Protein AF-A0A7V9JUV0-F1 (afdb_monomer)

Solvent-accessible surface area (backbone atoms only — not comparable to full-atom values): 9641 Å² total; per-residue (Å²): 136,83,80,82,82,79,82,86,94,64,66,55,55,77,44,103,84,70,64,65,51,45,55,66,61,56,43,69,71,56,89,54,58,61,54,51,38,47,20,20,37,38,3,15,20,49,44,41,63,24,58,69,62,27,51,51,46,51,54,50,36,51,74,74,64,43,53,69,40,44,53,50,34,11,52,50,22,15,54,49,29,62,55,49,47,54,52,52,51,51,47,69,76,54,45,78,81,50,65,85,68,65,89,69,76,65,66,84,80,62,73,74,56,73,58,47,71,56,56,41,30,42,8,28,34,17,11,19,52,67,71,69,32,70,66,59,38,55,59,38,47,70,69,44,68,83,72,26,68,59,52,49,54,47,36,47,51,44,18,52,54,41,39,53,52,38,43,65,71,70,36,71,78,121

Radius of gyration: 16.7 Å; Cα contacts (8 Å, |Δi|>4): 218; chains: 1; bounding box: 48×41×40 Å

Mean predicted aligned error: 10.0 Å

Sequence (174 aa):
MLSIGSVIPHISLVHDHGIRVDVRALLASGTLPIDVAWGVALSAALAARAWDFAGELLASARVEGVSDAILSDAQVAATLMAMDVMHCRIRHQSGSAMDRRSRGQRLSSLSRPASDARAFALFALAAGVMNGCVICGDADRNELHGDGHIHEREALRIATVVAEAASAAGFPDP

Foldseek 3Di:
DDPPDDDDDFCFLDFPVGDTDGLQCLLVVAPDDSLLLLLLLLLLCVLQVLVVLSVVSVVVSVVVPRDPLSNVLLNVLLVVLVVVLVVVVCPVVVDPPCVVPPPPPCVVVPDPRSDDLLSSLLSNLLSNVLSPDPVSNVVSCVVQPDCSVRSNVSSNVSSVVSSVSSVSSVNDGD

Secondary structure (DSSP, 8-state):
--------S--EEE-TTS-EEEHHHHHHTSSS-HHHHHHHHHHHHHHTT-HHHHHHHHHHHHHTT--HHHHHHHHHHHHHHHHHHHHHHHHHHHTHHHHTT-TT-TTTT----SS-HHHHHHHHHHHHHHTT-HHHHHHHHTT--STHHHHHHHHHHHHHHHHHHHHHTTPPP-

Structure (mmCIF, N/CA/C/O backbone):
data_AF-A0A7V9JUV0-F1
#
_entry.id   AF-A0A7V9JUV0-F1
#
loop_
_atom_site.group_PDB
_atom_site.id
_atom_site.type_symbol
_atom_site.label_atom_id
_atom_site.label_alt_id
_atom_site.label_comp_id
_atom_site.label_asym_id
_atom_site.label_entity_id
_atom_site.label_seq_id
_atom_site.pdbx_PDB_ins_code
_atom_site.Cartn_x
_atom_site.Cartn_y
_atom_site.Cartn_z
_atom_site.occupancy
_atom_site.B_iso_or_equiv
_atom_site.auth_seq_id
_atom_site.auth_comp_id
_atom_site.auth_asym_id
_atom_site.auth_atom_id
_atom_site.pdbx_PDB_model_num
ATOM 1 N N . MET A 1 1 ? -22.923 -19.979 -12.900 1.00 32.78 1 MET A N 1
ATOM 2 C CA . MET A 1 1 ? -23.667 -19.139 -11.937 1.00 32.78 1 MET A CA 1
ATOM 3 C C . MET A 1 1 ? -22.694 -18.790 -10.824 1.00 32.78 1 MET A C 1
ATOM 5 O O . MET A 1 1 ? -22.506 -19.585 -9.917 1.00 32.78 1 MET A O 1
ATOM 9 N N . LEU A 1 2 ? -21.970 -17.682 -10.998 1.00 28.81 2 LEU A N 1
ATOM 10 C CA . LEU A 1 2 ? -20.999 -17.158 -10.036 1.00 28.81 2 LEU A CA 1
ATOM 11 C C . LEU A 1 2 ? -21.788 -16.526 -8.889 1.00 28.81 2 LEU A C 1
ATOM 13 O O . LEU A 1 2 ? -22.488 -15.536 -9.095 1.00 28.81 2 LEU A O 1
ATOM 17 N N . SER A 1 3 ? -21.742 -17.149 -7.713 1.00 28.67 3 SER A N 1
ATOM 18 C CA . SER A 1 3 ? -22.350 -16.589 -6.511 1.00 28.67 3 SER A CA 1
ATOM 19 C C . SER A 1 3 ? -21.453 -15.465 -6.006 1.00 28.67 3 SER A C 1
ATOM 21 O O . SER A 1 3 ? -20.474 -15.704 -5.307 1.00 28.67 3 SER A O 1
ATOM 23 N N . ILE A 1 4 ? -21.794 -14.241 -6.403 1.00 39.62 4 ILE A N 1
ATOM 24 C CA . ILE A 1 4 ? -21.288 -12.993 -5.835 1.00 39.62 4 ILE A CA 1
ATOM 25 C C . ILE A 1 4 ? -21.833 -12.923 -4.402 1.00 39.62 4 ILE A C 1
ATOM 27 O O . ILE A 1 4 ? -22.973 -12.522 -4.167 1.00 39.62 4 ILE A O 1
ATOM 31 N N . GLY A 1 5 ? -21.047 -13.425 -3.452 1.00 34.03 5 GLY A N 1
ATOM 32 C CA . GLY A 1 5 ? -21.302 -13.303 -2.021 1.00 34.03 5 GLY A CA 1
ATOM 33 C C . GLY A 1 5 ? -20.852 -11.931 -1.544 1.00 34.03 5 GLY A C 1
ATOM 34 O O . GLY A 1 5 ? -19.675 -11.709 -1.304 1.00 34.03 5 GLY A O 1
ATOM 35 N N . SER A 1 6 ? -21.812 -11.022 -1.456 1.00 37.22 6 SER A N 1
ATOM 36 C CA . SER A 1 6 ? -21.669 -9.659 -0.960 1.00 37.22 6 SER A CA 1
ATOM 37 C C . SER A 1 6 ? -21.610 -9.599 0.580 1.00 37.22 6 SER A C 1
ATOM 39 O O . SER A 1 6 ? -22.250 -10.404 1.255 1.00 37.22 6 SER A O 1
ATOM 41 N N . VAL A 1 7 ? -20.962 -8.541 1.086 1.00 33.25 7 VAL A N 1
ATOM 42 C CA . VAL A 1 7 ? -21.105 -7.887 2.410 1.00 33.25 7 VAL A CA 1
ATOM 43 C C . VAL A 1 7 ? -20.253 -8.401 3.599 1.00 33.25 7 VAL A C 1
ATOM 45 O O . VAL A 1 7 ? -20.560 -9.380 4.269 1.00 33.25 7 VAL A O 1
ATOM 48 N N . ILE A 1 8 ? -19.222 -7.598 3.894 1.00 40.16 8 ILE A N 1
ATOM 49 C CA . ILE A 1 8 ? -18.381 -7.408 5.104 1.00 40.16 8 ILE A CA 1
ATOM 50 C C . ILE A 1 8 ? -19.108 -7.705 6.450 1.00 40.16 8 ILE A C 1
ATOM 52 O O . ILE A 1 8 ? -20.228 -7.228 6.642 1.00 40.16 8 ILE A O 1
ATOM 56 N N . PRO A 1 9 ? -18.490 -8.452 7.407 1.00 39.91 9 PRO A N 1
ATOM 57 C CA . PRO A 1 9 ? -17.714 -7.835 8.505 1.00 39.91 9 PRO A CA 1
ATOM 58 C C . PRO A 1 9 ? -16.365 -8.494 8.845 1.00 39.91 9 PRO A C 1
ATOM 60 O O . PRO A 1 9 ? -15.715 -8.097 9.809 1.00 39.91 9 PRO A O 1
ATOM 63 N N . HIS A 1 10 ? -15.887 -9.448 8.050 1.00 44.44 10 HIS A N 1
ATOM 64 C CA . HIS A 1 10 ? -14.553 -10.027 8.212 1.00 44.44 10 HIS A CA 1
ATOM 65 C C . HIS A 1 10 ? -13.987 -10.277 6.818 1.00 44.44 10 HIS A C 1
ATOM 67 O O . HIS A 1 10 ? -14.521 -11.133 6.117 1.00 44.44 10 HIS A O 1
ATOM 73 N N . ILE A 1 11 ? -12.951 -9.538 6.393 1.00 52.16 11 ILE A N 1
ATOM 74 C CA . ILE A 1 11 ? -12.200 -9.851 5.164 1.00 52.16 11 ILE A CA 1
ATOM 75 C C . ILE A 1 11 ? -11.505 -11.192 5.412 1.00 52.16 11 ILE A C 1
ATOM 77 O O . ILE A 1 11 ? -10.378 -11.260 5.887 1.00 52.16 11 ILE A O 1
ATOM 81 N N . SER A 1 12 ? -12.254 -12.264 5.205 1.00 49.69 12 SER A N 1
ATOM 82 C CA . SER A 1 12 ? -11.820 -13.646 5.186 1.00 49.69 12 SER A CA 1
ATOM 83 C C . SER A 1 12 ? -12.020 -14.093 3.753 1.00 49.69 12 SER A C 1
ATOM 85 O O . SER A 1 12 ? -13.109 -14.529 3.385 1.00 49.69 12 SER A O 1
ATOM 87 N N . LEU A 1 13 ? -10.988 -13.938 2.932 1.00 51.47 13 LEU A N 1
ATOM 88 C CA . LEU A 1 13 ? -10.999 -14.503 1.589 1.00 51.47 13 LEU A CA 1
ATOM 89 C C . LEU A 1 13 ? -10.869 -16.020 1.743 1.00 51.47 13 LEU A C 1
ATOM 91 O O . LEU A 1 13 ? -9.873 -16.512 2.274 1.00 51.47 13 LEU A O 1
ATOM 95 N N . VAL A 1 14 ? -11.928 -16.749 1.389 1.00 44.47 14 VAL A N 1
ATOM 96 C CA . VAL A 1 14 ? -11.997 -18.213 1.463 1.00 44.47 14 VAL A CA 1
ATOM 97 C C . VAL A 1 14 ? -11.893 -18.758 0.044 1.00 44.47 14 VAL A C 1
ATOM 99 O O . VAL A 1 14 ? -12.783 -18.514 -0.767 1.00 44.47 14 VAL A O 1
ATOM 102 N N . HIS A 1 15 ? -10.826 -19.510 -0.239 1.00 48.62 15 HIS A N 1
ATOM 103 C CA . HIS A 1 15 ? -10.701 -20.306 -1.462 1.00 48.62 15 HIS A CA 1
ATOM 104 C C . HIS A 1 15 ? -10.949 -21.799 -1.195 1.00 48.62 15 HIS A C 1
ATOM 106 O O . HIS A 1 15 ? -10.732 -22.289 -0.083 1.00 48.62 15 HIS A O 1
ATOM 112 N N . ASP A 1 16 ? -11.321 -22.528 -2.250 1.00 40.53 16 ASP A N 1
ATOM 113 C CA . ASP A 1 16 ? -11.700 -23.958 -2.279 1.00 40.53 16 ASP A CA 1
ATOM 114 C C . ASP A 1 16 ? -10.562 -24.930 -1.864 1.00 40.53 16 ASP A C 1
ATOM 116 O O . ASP A 1 16 ? -10.767 -26.126 -1.670 1.00 40.53 16 ASP A O 1
ATOM 120 N N . HIS A 1 17 ? -9.339 -24.414 -1.672 1.00 46.22 17 HIS A N 1
ATOM 121 C CA . HIS A 1 17 ? -8.157 -25.163 -1.216 1.00 46.22 17 HIS A CA 1
ATOM 122 C C . HIS A 1 17 ? -7.703 -24.826 0.221 1.00 46.22 17 HIS A C 1
ATOM 124 O O . HIS A 1 17 ? -6.658 -25.297 0.665 1.00 46.22 17 HIS A O 1
ATOM 130 N N . GLY A 1 18 ? -8.493 -24.056 0.981 1.00 48.62 18 GLY A N 1
ATOM 131 C CA . GLY A 1 18 ? -8.351 -23.951 2.441 1.00 48.62 18 GLY A CA 1
ATOM 132 C C . GLY A 1 18 ? -7.401 -22.875 2.981 1.00 48.62 18 GLY A C 1
ATOM 133 O O . GLY A 1 18 ? -7.206 -22.812 4.195 1.00 48.62 18 GLY A O 1
ATOM 134 N N . ILE A 1 19 ? -6.840 -21.994 2.145 1.00 53.25 19 ILE A N 1
ATOM 135 C CA . ILE A 1 19 ? -6.089 -20.827 2.637 1.00 53.25 19 ILE A CA 1
ATOM 136 C C . ILE A 1 19 ? -7.087 -19.699 2.915 1.00 53.25 19 ILE A C 1
ATOM 138 O O . ILE A 1 19 ? -7.653 -19.120 1.991 1.00 53.25 19 ILE A O 1
ATOM 142 N N . ARG A 1 20 ? -7.323 -19.417 4.202 1.00 60.81 20 ARG A N 1
ATOM 143 C CA . ARG A 1 20 ? -8.155 -18.299 4.664 1.00 60.81 20 ARG A CA 1
ATOM 144 C C . ARG A 1 20 ? -7.263 -17.215 5.250 1.00 60.81 20 ARG A C 1
ATOM 146 O O . ARG A 1 20 ? -6.675 -17.422 6.312 1.00 60.81 20 ARG A O 1
ATOM 153 N N . VAL A 1 21 ? -7.185 -16.067 4.583 1.00 69.19 21 VAL A N 1
ATOM 154 C CA . VAL A 1 21 ? -6.454 -14.898 5.093 1.00 69.19 21 VAL A CA 1
ATOM 155 C C . VAL A 1 21 ? -7.446 -13.957 5.760 1.00 69.19 21 VAL A C 1
ATOM 157 O O . VAL A 1 21 ? -8.333 -13.424 5.098 1.00 69.19 21 VAL A O 1
ATOM 160 N N . ASP A 1 22 ? -7.291 -13.765 7.070 1.00 81.81 22 ASP A N 1
ATOM 161 C CA . ASP A 1 22 ? -7.935 -12.672 7.798 1.00 81.81 22 ASP A CA 1
ATOM 162 C C . ASP A 1 22 ? -7.000 -11.461 7.756 1.00 81.81 22 ASP A C 1
ATOM 164 O O . ASP A 1 22 ? -5.985 -11.418 8.460 1.00 81.81 22 ASP A O 1
ATOM 168 N N . VAL A 1 23 ? -7.322 -10.493 6.895 1.00 79.81 23 VAL A N 1
ATOM 169 C CA . VAL A 1 23 ? -6.490 -9.296 6.710 1.00 79.81 23 VAL A CA 1
ATOM 170 C C . VAL A 1 23 ? -6.395 -8.503 8.007 1.00 79.81 23 VAL A C 1
ATOM 172 O O . VAL A 1 23 ? -5.323 -8.037 8.366 1.00 79.81 23 VAL A O 1
ATOM 175 N N . ARG A 1 24 ? -7.472 -8.395 8.781 1.00 82.31 24 ARG A N 1
ATOM 176 C CA . ARG A 1 24 ? -7.437 -7.613 10.018 1.00 82.31 24 ARG A CA 1
ATOM 177 C C . ARG A 1 24 ? -6.531 -8.269 11.057 1.00 82.31 24 ARG A C 1
ATOM 179 O O . ARG A 1 24 ? -5.737 -7.585 11.698 1.00 82.31 24 ARG A O 1
ATOM 186 N N . ALA A 1 25 ? -6.604 -9.593 11.188 1.00 86.06 25 ALA A N 1
ATOM 187 C CA . ALA A 1 25 ? -5.702 -10.346 12.057 1.00 86.06 25 ALA A CA 1
ATOM 188 C C . ALA A 1 25 ? -4.240 -10.256 11.585 1.00 86.06 25 ALA A C 1
ATOM 190 O O . ALA A 1 25 ? -3.337 -10.123 12.411 1.00 86.06 25 ALA A O 1
ATOM 191 N N . LEU A 1 26 ? -4.003 -10.279 10.269 1.00 88.75 26 LEU A N 1
ATOM 192 C CA . LEU A 1 26 ? -2.679 -10.071 9.682 1.00 88.75 26 LEU A CA 1
ATOM 193 C C . LEU A 1 26 ? 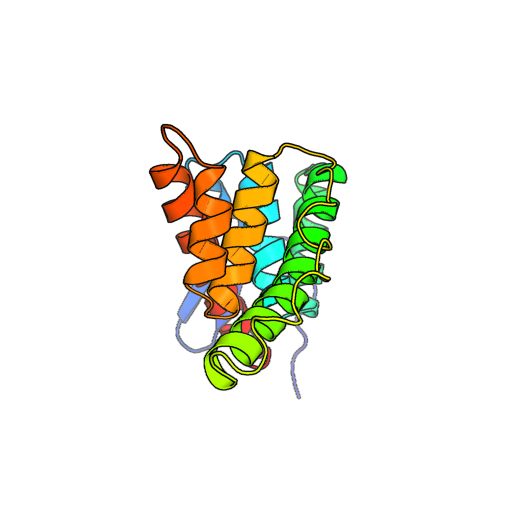-2.102 -8.716 10.105 1.00 88.75 26 LEU A C 1
ATOM 195 O O . LEU A 1 26 ? -0.987 -8.683 10.629 1.00 88.75 26 LEU A O 1
ATOM 199 N N . LEU A 1 27 ? -2.861 -7.634 9.917 1.00 90.06 27 LEU A N 1
ATOM 200 C CA . LEU A 1 27 ? -2.420 -6.269 10.217 1.00 90.06 27 LEU A CA 1
ATOM 201 C C . LEU A 1 27 ? -2.243 -6.033 11.724 1.00 90.06 27 LEU A C 1
ATOM 203 O O . LEU A 1 27 ? -1.303 -5.361 12.131 1.00 90.06 27 LEU A O 1
ATOM 207 N N . ALA A 1 28 ? -3.088 -6.635 12.564 1.00 87.19 28 ALA A N 1
ATOM 208 C CA . ALA A 1 28 ? -2.987 -6.520 14.021 1.00 87.19 28 ALA A CA 1
ATOM 209 C C . ALA A 1 28 ? -1.845 -7.354 14.638 1.00 87.19 28 ALA A C 1
ATOM 211 O O . ALA A 1 28 ? -1.423 -7.079 15.757 1.00 87.19 28 ALA A O 1
ATOM 212 N N . SER A 1 29 ? -1.344 -8.378 13.936 1.00 84.50 29 SER A N 1
ATOM 213 C CA . SER A 1 29 ? -0.265 -9.266 14.419 1.00 84.50 29 SER A CA 1
ATOM 214 C C . SER A 1 29 ? 1.148 -8.669 14.322 1.00 84.50 29 SER A C 1
ATOM 216 O O . SER A 1 29 ? 2.132 -9.350 14.614 1.00 84.50 29 SER A O 1
ATOM 218 N N . GLY A 1 30 ? 1.240 -7.435 13.839 1.00 85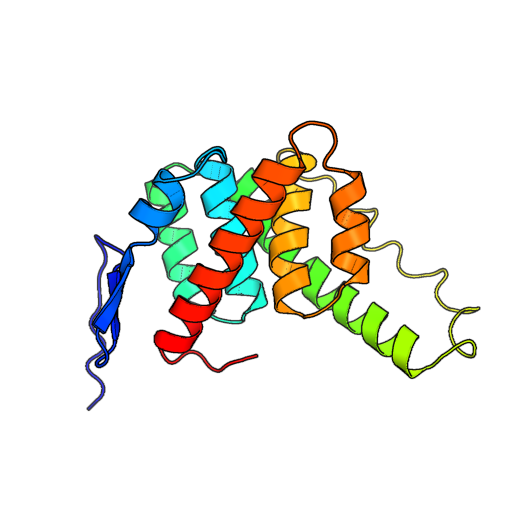.62 30 GLY A N 1
ATOM 219 C CA . GLY A 1 30 ? 2.462 -6.773 13.423 1.00 85.62 30 GLY A CA 1
ATOM 220 C C . GLY A 1 30 ? 3.145 -5.896 14.475 1.00 85.62 30 GLY A C 1
ATOM 221 O O . GLY A 1 30 ? 2.668 -5.732 15.595 1.00 85.62 30 GLY A O 1
ATOM 222 N N . THR A 1 31 ? 4.280 -5.318 14.088 1.00 87.50 31 THR A N 1
ATOM 223 C CA . THR A 1 31 ? 5.008 -4.258 14.805 1.00 87.50 31 THR A CA 1
ATOM 224 C C . THR A 1 31 ? 4.810 -2.880 14.167 1.00 87.50 31 THR A C 1
ATOM 226 O O . THR A 1 31 ? 5.174 -1.868 14.769 1.00 87.50 31 THR A O 1
ATOM 229 N N . LEU A 1 32 ? 4.229 -2.811 12.965 1.00 90.69 32 LEU A N 1
ATOM 230 C CA . LEU A 1 32 ? 3.840 -1.562 12.320 1.00 90.69 32 LEU A CA 1
ATOM 231 C C . LEU A 1 32 ? 2.657 -0.915 13.057 1.00 90.69 32 LEU A C 1
ATOM 233 O O . LEU A 1 32 ? 1.748 -1.616 13.508 1.00 90.69 32 LEU A O 1
ATOM 237 N N . PRO A 1 33 ? 2.607 0.428 13.128 1.00 92.31 33 PRO A N 1
ATOM 238 C CA . PRO A 1 33 ? 1.383 1.124 13.502 1.00 92.31 33 PRO A CA 1
ATOM 239 C C . PRO A 1 33 ? 0.232 0.684 12.594 1.00 92.31 33 PRO A C 1
ATOM 241 O O . PRO A 1 33 ? 0.412 0.580 11.378 1.00 92.31 33 PRO A O 1
ATOM 244 N N . ILE A 1 34 ? -0.949 0.454 13.172 1.00 93.31 34 ILE A N 1
ATOM 245 C CA . ILE A 1 34 ? -2.074 -0.157 12.451 1.00 93.31 34 ILE A CA 1
ATOM 246 C C . ILE A 1 34 ? -2.472 0.634 11.195 1.00 93.31 34 ILE A C 1
ATOM 248 O O . ILE A 1 34 ? -2.701 0.039 10.145 1.00 93.31 34 ILE A O 1
ATOM 252 N N . ASP A 1 35 ? -2.443 1.967 11.258 1.00 93.81 35 ASP A N 1
ATOM 253 C CA . ASP A 1 35 ? -2.722 2.845 10.116 1.00 93.81 35 ASP A CA 1
ATOM 254 C C . ASP A 1 35 ? -1.729 2.628 8.968 1.00 93.81 35 ASP A C 1
ATOM 256 O O . ASP A 1 35 ? -2.112 2.540 7.801 1.00 93.81 35 ASP A O 1
ATOM 260 N N . VAL A 1 36 ? -0.442 2.488 9.297 1.00 94.38 36 VAL A N 1
ATOM 261 C CA . VAL A 1 36 ? 0.621 2.238 8.316 1.00 94.38 36 VAL A CA 1
ATOM 262 C C . VAL A 1 36 ? 0.476 0.833 7.734 1.00 94.38 36 VAL A C 1
ATOM 264 O O . VAL A 1 36 ? 0.620 0.659 6.529 1.00 94.38 36 VAL A O 1
ATOM 267 N N . ALA A 1 37 ? 0.122 -0.165 8.545 1.00 95.19 37 ALA A N 1
ATOM 268 C CA . ALA A 1 37 ? -0.139 -1.519 8.061 1.00 95.19 37 ALA A CA 1
ATOM 269 C C . ALA A 1 37 ? -1.293 -1.539 7.033 1.00 95.19 37 ALA A C 1
ATOM 271 O O . ALA A 1 37 ? -1.165 -2.162 5.975 1.00 95.19 37 ALA A O 1
ATOM 272 N N . TRP A 1 38 ? -2.377 -0.794 7.285 1.00 95.94 38 TRP A N 1
ATOM 273 C CA . TRP A 1 38 ? -3.466 -0.596 6.319 1.00 95.94 38 TRP A CA 1
ATOM 274 C C . TRP A 1 38 ? -3.002 0.104 5.038 1.00 95.94 38 TRP A C 1
ATOM 276 O O . TRP A 1 38 ? -3.361 -0.331 3.943 1.00 95.94 38 TRP A O 1
ATOM 286 N N . GLY A 1 39 ? -2.182 1.151 5.154 1.00 95.44 39 GLY A N 1
ATOM 287 C CA . GLY A 1 39 ? -1.600 1.840 3.999 1.00 95.44 39 GLY A CA 1
ATOM 288 C C . GLY A 1 39 ? -0.720 0.922 3.142 1.00 95.44 39 GLY A C 1
ATOM 289 O O . GLY A 1 39 ? -0.847 0.914 1.918 1.00 95.44 39 GLY A O 1
ATOM 290 N N . VAL A 1 40 ? 0.106 0.080 3.772 1.00 95.44 40 VAL A N 1
ATOM 291 C CA . VAL A 1 40 ? 0.929 -0.932 3.087 1.00 95.44 40 VAL A CA 1
ATOM 292 C C . VAL A 1 40 ? 0.049 -1.929 2.335 1.00 95.44 40 VAL A C 1
ATOM 294 O O . VAL A 1 40 ? 0.288 -2.179 1.154 1.00 95.44 40 VAL A O 1
ATOM 297 N N . ALA A 1 41 ? -0.982 -2.470 2.988 1.00 94.81 41 ALA A N 1
ATOM 298 C CA . ALA A 1 41 ? -1.903 -3.417 2.364 1.00 94.81 41 ALA A CA 1
ATOM 299 C C . ALA A 1 41 ? -2.627 -2.802 1.159 1.00 94.81 41 ALA A C 1
ATOM 301 O O . ALA A 1 41 ? -2.681 -3.411 0.091 1.00 94.81 41 ALA A O 1
ATOM 302 N N . LEU A 1 42 ? -3.131 -1.574 1.300 1.00 95.12 42 LEU A N 1
ATOM 303 C CA . LEU A 1 42 ? -3.789 -0.857 0.211 1.00 95.12 42 LEU A CA 1
ATOM 304 C C . LEU A 1 42 ? -2.830 -0.611 -0.961 1.00 95.12 42 LEU A C 1
ATOM 306 O O . LEU A 1 42 ? -3.185 -0.873 -2.109 1.00 95.12 42 LEU A O 1
ATOM 310 N N . SER A 1 43 ? -1.611 -0.143 -0.684 1.00 94.75 43 SER A N 1
ATOM 311 C CA . SER A 1 43 ? -0.614 0.130 -1.724 1.00 94.75 43 SER A CA 1
ATOM 312 C C . SER A 1 43 ? -0.218 -1.141 -2.483 1.00 94.75 43 SER A C 1
ATOM 314 O O . SER A 1 43 ? -0.168 -1.134 -3.714 1.00 94.75 43 SER A O 1
ATOM 316 N N . ALA A 1 44 ? -0.033 -2.258 -1.771 1.00 92.88 44 ALA A N 1
ATOM 317 C CA . ALA A 1 44 ? 0.260 -3.559 -2.370 1.00 92.88 44 ALA A CA 1
ATOM 318 C C . ALA A 1 44 ? -0.889 -4.073 -3.253 1.00 92.88 44 ALA A C 1
ATOM 320 O O . ALA A 1 44 ? -0.645 -4.486 -4.385 1.00 92.88 44 ALA A O 1
ATOM 321 N N . ALA A 1 45 ? -2.140 -3.998 -2.784 1.00 92.00 45 ALA A N 1
ATOM 322 C CA . ALA A 1 45 ? -3.307 -4.429 -3.559 1.00 92.00 45 ALA A CA 1
ATOM 323 C C . ALA A 1 45 ? -3.496 -3.601 -4.844 1.00 92.00 45 ALA A C 1
ATOM 325 O O . ALA A 1 45 ? -3.791 -4.151 -5.907 1.00 92.00 45 ALA A O 1
ATOM 326 N N . LEU A 1 46 ? -3.275 -2.283 -4.766 1.00 92.12 46 LEU A N 1
ATOM 327 C CA . LEU A 1 46 ? -3.308 -1.390 -5.929 1.00 92.12 46 LEU A CA 1
ATOM 328 C C . LEU A 1 46 ? -2.178 -1.704 -6.915 1.00 92.12 46 LEU A C 1
ATOM 330 O O . LEU A 1 46 ? -2.415 -1.757 -8.122 1.00 92.12 46 LEU A O 1
ATOM 334 N N . ALA A 1 47 ? -0.965 -1.953 -6.419 1.00 90.00 47 ALA A N 1
ATOM 335 C CA . ALA A 1 47 ? 0.171 -2.341 -7.253 1.00 90.00 47 ALA A CA 1
ATOM 336 C C . ALA A 1 47 ? -0.047 -3.702 -7.937 1.00 90.00 47 ALA A C 1
ATOM 338 O O . ALA A 1 47 ? 0.334 -3.867 -9.094 1.00 90.00 47 ALA A O 1
ATOM 339 N N . ALA A 1 48 ? -0.726 -4.632 -7.263 1.00 88.06 48 ALA A N 1
ATOM 340 C CA . ALA A 1 48 ? -1.172 -5.909 -7.818 1.00 88.06 48 ALA A CA 1
ATOM 341 C C . ALA A 1 48 ? -2.371 -5.781 -8.781 1.00 88.06 48 ALA A C 1
ATOM 343 O O . ALA A 1 48 ? -2.806 -6.777 -9.345 1.00 88.06 48 ALA A O 1
ATOM 344 N N . ARG A 1 49 ? -2.916 -4.569 -8.985 1.00 88.06 49 ARG A N 1
ATOM 345 C CA . ARG A 1 49 ? -4.090 -4.281 -9.836 1.00 88.06 49 ARG A CA 1
ATOM 346 C C . ARG A 1 49 ? -5.368 -5.020 -9.425 1.00 88.06 49 ARG A C 1
ATOM 348 O O . ARG A 1 49 ? -6.276 -5.201 -10.237 1.00 88.06 49 ARG A O 1
ATOM 355 N N . ALA A 1 50 ? -5.480 -5.386 -8.154 1.00 87.00 50 AL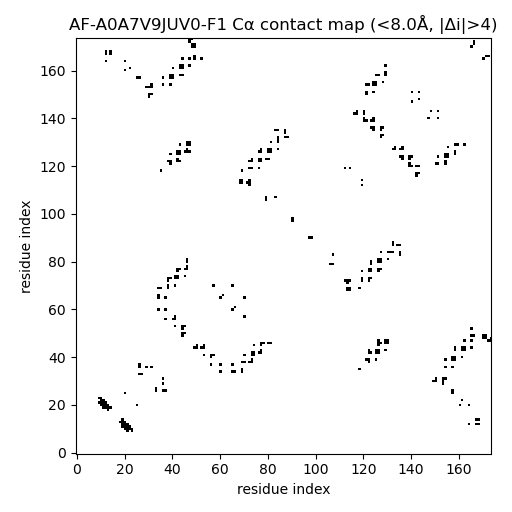A A N 1
ATOM 356 C CA . ALA A 1 50 ? -6.665 -6.013 -7.588 1.00 87.00 50 ALA A CA 1
ATOM 357 C C . ALA A 1 50 ? -7.673 -4.942 -7.143 1.00 87.00 50 ALA A C 1
ATOM 359 O O . ALA A 1 50 ? -7.844 -4.691 -5.953 1.00 87.00 50 ALA A O 1
ATOM 360 N N . TRP A 1 51 ? -8.296 -4.251 -8.103 1.00 88.75 51 TRP A N 1
ATOM 361 C CA . TRP A 1 51 ? -9.075 -3.029 -7.844 1.00 88.75 51 TRP A CA 1
ATOM 362 C C . TRP A 1 51 ? -10.271 -3.232 -6.913 1.00 88.75 51 TRP A C 1
ATOM 364 O O . TRP A 1 51 ? -10.481 -2.408 -6.025 1.00 88.75 51 TRP A O 1
ATOM 374 N N . ASP A 1 52 ? -11.023 -4.322 -7.079 1.00 85.50 52 ASP A N 1
ATOM 375 C CA . ASP A 1 52 ? -12.181 -4.601 -6.223 1.00 85.50 52 ASP A CA 1
ATOM 376 C C . ASP A 1 52 ? -11.724 -4.888 -4.785 1.00 85.50 52 ASP A C 1
ATOM 378 O O . ASP A 1 52 ? -12.233 -4.289 -3.838 1.00 85.50 52 ASP A O 1
ATOM 382 N N . PHE A 1 53 ? -10.675 -5.703 -4.622 1.00 86.00 53 PHE A N 1
ATOM 383 C CA . PHE A 1 53 ? -10.080 -5.979 -3.313 1.00 86.00 53 PHE A CA 1
ATOM 384 C C . PHE A 1 53 ? -9.469 -4.729 -2.666 1.00 86.00 53 PHE A C 1
ATOM 386 O O . PHE A 1 53 ? -9.641 -4.495 -1.472 1.00 86.00 53 PHE A O 1
ATOM 393 N N . ALA A 1 54 ? -8.805 -3.873 -3.445 1.00 91.12 54 ALA A N 1
ATOM 394 C CA . ALA A 1 54 ? -8.310 -2.585 -2.971 1.00 91.12 54 ALA A CA 1
ATOM 395 C C . ALA A 1 54 ? -9.459 -1.658 -2.533 1.00 91.12 54 ALA A C 1
ATOM 397 O O . ALA A 1 54 ? -9.321 -0.932 -1.548 1.00 91.12 54 ALA A O 1
ATOM 398 N N . GLY A 1 55 ? -10.604 -1.704 -3.222 1.00 90.25 55 GLY A N 1
ATOM 399 C CA . GLY A 1 55 ? -11.825 -0.999 -2.835 1.00 90.25 55 GLY A CA 1
ATOM 400 C C . GLY A 1 55 ? -12.386 -1.485 -1.496 1.00 90.25 55 GLY A C 1
ATOM 401 O O . GLY A 1 55 ? -12.741 -0.665 -0.645 1.00 90.25 55 GLY A O 1
ATOM 402 N N . GLU A 1 56 ? -12.401 -2.799 -1.273 1.00 89.25 56 GLU A N 1
ATOM 403 C CA . GLU A 1 56 ? -12.787 -3.397 0.011 1.00 89.25 56 GLU A CA 1
ATOM 404 C C . GLU A 1 56 ? -11.818 -3.014 1.136 1.00 89.25 56 GLU A C 1
ATOM 406 O O . GLU A 1 56 ? -12.257 -2.557 2.193 1.00 89.25 56 GLU A O 1
ATOM 411 N N . LEU A 1 57 ? -10.506 -3.110 0.896 1.00 90.75 57 LEU A N 1
ATOM 412 C CA . LEU A 1 57 ? -9.473 -2.683 1.845 1.00 90.75 57 LEU A CA 1
ATOM 413 C C . LEU A 1 57 ? -9.620 -1.206 2.214 1.00 90.75 57 LEU A C 1
ATOM 415 O O . LEU A 1 57 ? -9.539 -0.860 3.391 1.00 90.75 57 LEU A O 1
ATOM 419 N N . LEU A 1 58 ? -9.874 -0.337 1.234 1.00 93.44 58 LEU A N 1
ATOM 420 C CA . LEU A 1 58 ? -10.088 1.091 1.461 1.00 93.44 58 LEU A CA 1
ATOM 421 C C . LEU A 1 58 ? -11.330 1.348 2.325 1.00 93.44 58 LEU A C 1
ATOM 423 O O . LEU A 1 58 ? -11.291 2.183 3.231 1.00 93.44 58 LEU A O 1
ATOM 427 N N . ALA A 1 59 ? -12.430 0.641 2.059 1.00 91.38 59 ALA A N 1
ATOM 428 C CA . ALA A 1 59 ? -13.646 0.752 2.855 1.00 91.38 59 ALA A CA 1
ATOM 429 C C . ALA A 1 59 ? -13.411 0.293 4.301 1.00 91.38 59 ALA A C 1
ATOM 431 O O . ALA A 1 59 ? -13.791 0.999 5.235 1.00 91.38 59 ALA A O 1
ATOM 432 N N . SER A 1 60 ? -12.739 -0.843 4.499 1.00 90.12 60 SER A N 1
ATOM 433 C CA . SER A 1 60 ? -12.407 -1.351 5.833 1.00 90.12 60 SER A CA 1
ATOM 434 C C . SER A 1 60 ? -11.441 -0.443 6.589 1.00 90.12 60 SER A C 1
ATOM 436 O O . SER A 1 60 ? -11.689 -0.154 7.756 1.00 90.12 60 SER A O 1
ATOM 438 N N . ALA A 1 61 ? -10.406 0.085 5.935 1.00 92.31 61 ALA A N 1
ATOM 439 C CA . ALA A 1 61 ? -9.467 1.013 6.561 1.00 92.31 61 ALA A CA 1
ATOM 440 C C . ALA A 1 61 ? -10.171 2.278 7.087 1.00 92.31 61 ALA A C 1
ATOM 442 O O . ALA A 1 61 ? -9.886 2.739 8.189 1.00 92.31 61 ALA A O 1
ATOM 443 N N . ARG A 1 62 ? -11.152 2.809 6.344 1.00 93.25 62 ARG A N 1
ATOM 444 C CA . ARG A 1 62 ? -11.970 3.946 6.804 1.00 93.25 62 ARG A CA 1
ATOM 445 C C . ARG A 1 62 ? -12.824 3.608 8.023 1.00 93.25 62 ARG A C 1
ATOM 447 O O . ARG A 1 62 ? -12.951 4.439 8.915 1.00 93.25 62 ARG A O 1
ATOM 454 N N . VAL A 1 63 ? -13.405 2.407 8.069 1.00 92.50 63 VAL A N 1
ATOM 455 C CA . VAL A 1 63 ? -14.187 1.939 9.229 1.00 92.50 63 VAL A CA 1
ATOM 456 C C . VAL A 1 63 ? -13.306 1.802 10.473 1.00 92.50 63 VAL A C 1
ATOM 458 O O . VAL A 1 63 ? -13.743 2.150 11.565 1.00 92.50 63 VAL A O 1
ATOM 461 N N . GLU A 1 64 ? -12.061 1.359 10.304 1.00 89.06 64 GLU A N 1
ATOM 462 C CA . GLU A 1 64 ? -11.066 1.246 11.381 1.00 89.06 64 GLU A CA 1
ATOM 463 C C . GLU A 1 64 ? -10.448 2.602 11.786 1.00 89.06 64 GLU A C 1
ATOM 465 O O . GLU A 1 64 ? -9.652 2.665 12.718 1.00 89.06 64 GLU A O 1
ATOM 470 N N . GLY A 1 65 ? -10.835 3.704 11.130 1.00 92.50 65 GLY A N 1
ATOM 471 C CA . GLY A 1 65 ? -10.418 5.058 11.501 1.00 92.50 65 GLY A CA 1
ATOM 472 C C . GLY A 1 65 ? -9.070 5.504 10.932 1.00 92.50 65 GLY A C 1
ATOM 473 O O . GLY A 1 65 ? -8.511 6.488 11.416 1.00 92.50 65 GLY A O 1
ATOM 474 N N . VAL A 1 66 ? -8.555 4.828 9.899 1.00 94.56 66 VAL A N 1
ATOM 475 C CA . VAL A 1 66 ? -7.303 5.219 9.233 1.00 94.56 66 VAL A CA 1
ATOM 476 C C . VAL A 1 66 ? -7.464 6.595 8.588 1.00 94.56 66 VAL A C 1
ATOM 478 O O . VAL A 1 66 ? -8.430 6.854 7.868 1.00 94.56 66 VAL A O 1
ATOM 481 N N . SER A 1 67 ? -6.498 7.484 8.829 1.00 95.06 67 SER A N 1
ATOM 482 C CA . SER A 1 67 ? -6.551 8.858 8.318 1.00 95.06 67 SER A CA 1
ATOM 483 C C . SER A 1 67 ? -6.541 8.939 6.784 1.00 95.06 67 SER A C 1
ATOM 485 O O . SER A 1 67 ? -5.824 8.199 6.105 1.00 95.06 67 SER A O 1
ATOM 487 N N . ASP A 1 68 ? -7.257 9.923 6.230 1.00 94.00 68 ASP A N 1
ATOM 488 C CA . ASP A 1 68 ? -7.274 10.180 4.783 1.00 94.00 68 ASP A CA 1
ATOM 489 C C . ASP A 1 68 ? -5.880 10.500 4.219 1.00 94.00 68 ASP A C 1
ATOM 491 O O . ASP A 1 68 ? -5.598 10.184 3.064 1.00 94.00 68 ASP A O 1
ATOM 495 N N . ALA A 1 69 ? -4.989 11.080 5.031 1.00 93.19 69 ALA A N 1
ATOM 496 C CA . ALA A 1 69 ? -3.608 11.359 4.642 1.00 93.19 69 ALA A CA 1
ATOM 497 C C . ALA A 1 69 ? -2.835 10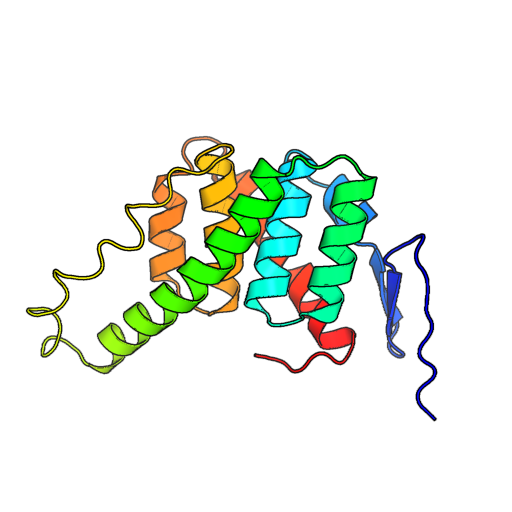.069 4.320 1.00 93.19 69 ALA A C 1
ATOM 499 O O . ALA A 1 69 ? -2.192 9.986 3.278 1.00 93.19 69 ALA A O 1
ATOM 500 N N . ILE A 1 70 ? -2.957 9.043 5.171 1.00 95.06 70 ILE A N 1
ATOM 501 C CA . ILE A 1 70 ? -2.321 7.733 4.963 1.00 95.06 70 ILE A CA 1
ATOM 502 C C . ILE A 1 70 ? -2.903 7.031 3.733 1.00 95.06 70 ILE A C 1
ATOM 504 O O . ILE A 1 70 ? -2.159 6.501 2.909 1.00 95.06 70 ILE A O 1
ATOM 508 N N . LEU A 1 71 ? -4.230 7.051 3.579 1.00 95.69 71 LEU A N 1
ATOM 509 C CA . LEU A 1 71 ? -4.905 6.411 2.445 1.00 95.69 71 LEU A CA 1
ATOM 510 C C . LEU A 1 71 ? -4.547 7.084 1.114 1.00 95.69 71 LEU A C 1
ATOM 512 O O . LEU A 1 71 ? -4.321 6.397 0.116 1.00 95.69 71 LEU A O 1
ATOM 516 N N . SER A 1 72 ? -4.466 8.417 1.107 1.00 94.19 72 SER A N 1
ATOM 517 C CA . SER A 1 72 ? -4.017 9.201 -0.045 1.00 94.19 72 SER A CA 1
ATOM 518 C C . SER A 1 72 ? -2.567 8.875 -0.394 1.00 94.19 72 SER A C 1
ATOM 520 O O . SER A 1 72 ? -2.263 8.576 -1.547 1.00 94.19 72 SER A O 1
ATOM 522 N N . ASP A 1 73 ? -1.674 8.876 0.594 1.00 93.19 73 ASP A N 1
ATOM 523 C CA . ASP A 1 73 ? -0.257 8.574 0.391 1.00 93.19 73 ASP A CA 1
ATOM 524 C C . ASP A 1 73 ? -0.037 7.151 -0.140 1.00 93.19 73 ASP A C 1
ATOM 526 O O . ASP A 1 73 ? 0.771 6.961 -1.046 1.00 93.19 73 ASP A O 1
ATOM 530 N N . ALA A 1 74 ? -0.795 6.160 0.337 1.00 94.38 74 ALA A N 1
ATOM 531 C CA . ALA A 1 74 ? -0.728 4.785 -0.160 1.00 94.38 74 ALA A CA 1
ATOM 532 C C . ALA A 1 74 ? -1.117 4.662 -1.647 1.00 94.38 74 ALA A C 1
ATOM 534 O O . ALA A 1 74 ? -0.460 3.938 -2.405 1.00 94.38 74 ALA A O 1
ATOM 535 N N . GLN A 1 75 ? -2.155 5.389 -2.079 1.00 93.19 75 GLN A N 1
ATOM 536 C CA . GLN A 1 75 ? -2.591 5.446 -3.483 1.00 93.19 75 GLN A CA 1
ATOM 537 C C . GLN A 1 75 ? -1.575 6.176 -4.367 1.00 93.19 75 GLN A C 1
ATOM 539 O O . GLN A 1 75 ? -1.269 5.730 -5.479 1.00 93.19 75 GLN 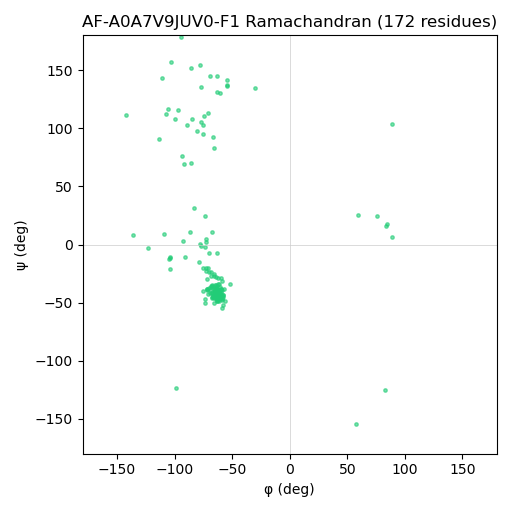A O 1
ATOM 544 N N . VAL A 1 76 ? -1.030 7.287 -3.866 1.00 90.75 76 VAL A N 1
ATOM 545 C CA . VAL A 1 76 ? 0.021 8.055 -4.542 1.00 90.75 76 VAL A CA 1
ATOM 546 C C . VAL A 1 76 ? 1.272 7.198 -4.710 1.00 90.75 76 VAL A C 1
ATOM 548 O O . VAL A 1 76 ? 1.805 7.132 -5.815 1.00 90.75 76 VAL A O 1
ATOM 551 N N . ALA A 1 77 ? 1.702 6.492 -3.664 1.00 89.19 77 ALA A N 1
ATOM 552 C CA . ALA A 1 77 ? 2.847 5.589 -3.713 1.00 89.19 77 ALA A CA 1
ATOM 553 C C . ALA A 1 77 ? 2.653 4.476 -4.754 1.00 89.19 77 ALA A C 1
ATOM 555 O O . ALA A 1 77 ? 3.526 4.274 -5.595 1.00 89.19 77 ALA A O 1
ATOM 556 N N . ALA A 1 78 ? 1.485 3.822 -4.778 1.00 89.94 78 ALA A N 1
ATOM 557 C CA . ALA A 1 78 ? 1.183 2.789 -5.771 1.00 89.94 78 ALA A CA 1
ATOM 558 C C . ALA A 1 78 ? 1.236 3.333 -7.210 1.00 89.94 78 ALA A C 1
ATOM 560 O O . ALA A 1 78 ? 1.811 2.706 -8.101 1.00 89.94 78 ALA A O 1
ATOM 561 N N . THR A 1 79 ? 0.688 4.531 -7.432 1.00 86.94 79 THR A N 1
ATOM 562 C CA . THR A 1 79 ? 0.674 5.185 -8.749 1.00 86.94 79 THR A CA 1
ATOM 563 C C . THR A 1 79 ? 2.079 5.580 -9.199 1.00 86.94 79 THR A C 1
ATOM 565 O O . THR A 1 79 ? 2.465 5.319 -10.339 1.00 86.94 79 THR A O 1
ATOM 568 N N . LEU A 1 80 ? 2.865 6.185 -8.306 1.00 82.69 80 LEU A N 1
ATOM 569 C CA . LEU A 1 80 ? 4.237 6.591 -8.604 1.00 82.69 80 LEU A CA 1
ATOM 570 C C . LEU A 1 80 ? 5.126 5.388 -8.884 1.00 82.69 80 LEU A C 1
ATOM 572 O O . LEU A 1 80 ? 5.850 5.392 -9.876 1.00 82.69 80 LEU A O 1
ATOM 576 N N . MET A 1 81 ? 5.019 4.329 -8.085 1.00 81.19 81 MET A N 1
ATOM 577 C CA . MET A 1 81 ? 5.810 3.119 -8.299 1.00 81.19 81 MET A CA 1
ATOM 578 C C . MET A 1 81 ? 5.420 2.387 -9.580 1.00 81.19 81 MET A C 1
ATOM 580 O O . MET A 1 81 ? 6.301 1.889 -10.280 1.00 81.19 81 MET A O 1
ATOM 584 N N . ALA A 1 82 ? 4.143 2.395 -9.971 1.00 78.69 82 ALA A N 1
ATOM 585 C CA . ALA A 1 82 ? 3.736 1.872 -11.275 1.00 78.69 82 ALA A CA 1
ATOM 586 C C . ALA A 1 82 ? 4.425 2.615 -12.440 1.00 78.69 82 ALA A C 1
ATOM 588 O O . ALA A 1 82 ? 4.827 1.989 -13.425 1.00 78.69 82 ALA A O 1
ATOM 589 N N . MET A 1 83 ? 4.610 3.936 -12.328 1.00 72.75 83 MET A N 1
ATOM 590 C CA . MET A 1 83 ? 5.329 4.737 -13.326 1.00 72.75 83 MET A CA 1
ATOM 591 C C . MET A 1 83 ? 6.849 4.509 -13.277 1.00 72.75 83 MET A C 1
ATOM 593 O O . MET A 1 83 ? 7.483 4.301 -14.319 1.00 72.75 83 MET A O 1
ATOM 597 N N . ASP A 1 84 ? 7.432 4.529 -12.079 1.00 69.31 84 ASP A N 1
ATOM 598 C CA . ASP A 1 84 ? 8.882 4.502 -11.866 1.00 69.31 84 ASP A CA 1
ATOM 599 C C . ASP A 1 84 ? 9.491 3.129 -12.176 1.00 69.31 84 ASP A C 1
ATOM 601 O O . ASP A 1 84 ? 10.549 3.045 -12.812 1.00 69.31 84 ASP A O 1
ATOM 605 N N . VAL A 1 85 ? 8.798 2.037 -11.838 1.00 70.50 85 VAL A N 1
ATOM 606 C CA . VAL A 1 85 ? 9.280 0.677 -12.120 1.00 70.50 85 VAL A CA 1
ATOM 607 C C . VAL A 1 85 ? 9.351 0.414 -13.624 1.00 70.50 85 VAL A C 1
ATOM 609 O O . VAL A 1 85 ? 10.318 -0.186 -14.107 1.00 70.50 85 VAL A O 1
ATOM 612 N N . MET A 1 86 ? 8.392 0.921 -14.402 1.00 70.50 86 MET A N 1
ATOM 613 C CA . MET A 1 86 ? 8.434 0.799 -15.860 1.00 70.50 86 MET A CA 1
ATOM 614 C C . MET A 1 86 ? 9.609 1.580 -16.459 1.00 70.50 86 MET A C 1
ATOM 616 O O . MET A 1 86 ? 10.298 1.075 -17.350 1.00 70.50 86 MET A O 1
ATOM 620 N N . HIS A 1 87 ? 9.897 2.774 -15.935 1.00 68.88 87 HIS A N 1
ATOM 621 C CA . HIS A 1 87 ? 11.038 3.569 -16.382 1.00 68.88 87 HIS A CA 1
ATOM 622 C C . HIS A 1 87 ? 12.377 2.896 -16.054 1.00 68.88 87 HIS A C 1
ATOM 624 O O . HIS A 1 87 ? 13.255 2.807 -16.918 1.00 68.88 87 HIS A O 1
ATOM 630 N N . CYS A 1 88 ? 12.523 2.369 -14.836 1.00 67.69 88 CYS A N 1
ATOM 631 C CA . CYS A 1 88 ? 13.706 1.616 -14.426 1.00 67.69 88 CYS A CA 1
ATOM 632 C C . CYS A 1 88 ? 13.928 0.397 -15.337 1.00 67.69 88 CYS A C 1
ATOM 634 O O . CYS A 1 88 ? 15.026 0.193 -15.863 1.00 67.69 88 CYS A O 1
ATOM 636 N N . ARG A 1 89 ? 12.865 -0.363 -15.625 1.00 72.62 89 ARG A N 1
ATOM 637 C CA . ARG A 1 89 ? 12.919 -1.542 -16.502 1.00 72.62 89 ARG A CA 1
ATOM 638 C C . ARG A 1 89 ? 13.366 -1.199 -17.923 1.00 72.62 89 ARG A C 1
ATOM 640 O O . ARG A 1 89 ? 14.248 -1.868 -18.460 1.00 72.62 89 ARG A O 1
ATOM 647 N N . ILE A 1 90 ? 12.816 -0.133 -18.509 1.00 70.06 90 ILE A N 1
ATOM 648 C CA . ILE A 1 90 ? 13.210 0.350 -19.842 1.00 70.06 90 ILE A CA 1
ATOM 649 C C . ILE A 1 90 ? 14.686 0.761 -19.853 1.00 70.06 90 ILE A C 1
ATOM 651 O O . ILE A 1 90 ? 15.403 0.419 -20.795 1.00 70.06 90 ILE A O 1
ATOM 655 N N . ARG A 1 91 ? 15.170 1.452 -18.811 1.00 71.44 91 ARG A N 1
ATOM 656 C CA . ARG A 1 91 ? 16.592 1.822 -18.692 1.00 71.44 91 ARG A CA 1
ATOM 657 C C . ARG A 1 91 ? 17.500 0.595 -18.658 1.00 71.44 91 ARG A C 1
ATOM 659 O O . ARG A 1 91 ? 18.470 0.558 -19.410 1.00 71.44 91 ARG A O 1
ATOM 666 N N . HIS A 1 92 ? 17.164 -0.426 -17.868 1.00 70.12 92 HIS A N 1
ATOM 667 C CA . HIS A 1 92 ? 17.946 -1.666 -17.812 1.00 70.12 92 HIS A CA 1
ATOM 668 C C . HIS A 1 92 ? 17.997 -2.405 -19.147 1.00 70.12 92 HIS A C 1
ATOM 670 O O . HIS A 1 92 ? 19.057 -2.891 -19.536 1.00 70.12 92 HIS A O 1
ATOM 676 N N . GLN A 1 93 ? 16.877 -2.462 -19.866 1.00 70.94 93 GLN A N 1
ATOM 677 C CA . GLN A 1 93 ? 16.816 -3.101 -21.181 1.00 70.94 93 GLN A CA 1
ATOM 678 C C . GLN A 1 93 ? 17.540 -2.291 -22.269 1.00 70.94 93 GLN A C 1
ATOM 680 O O . GLN A 1 93 ? 18.060 -2.873 -23.217 1.00 70.94 93 GLN A O 1
ATOM 685 N N . SER A 1 94 ? 17.596 -0.961 -22.139 1.00 68.88 94 SER A N 1
ATOM 686 C CA . SER A 1 94 ? 18.147 -0.057 -23.165 1.00 68.88 94 SER A CA 1
ATOM 687 C C . SER A 1 94 ? 19.646 0.242 -23.013 1.00 68.88 94 SER A C 1
ATOM 689 O O . SER A 1 94 ? 20.245 0.845 -23.908 1.00 68.88 94 SER A O 1
ATOM 691 N N . GLY A 1 95 ? 20.268 -0.141 -21.893 1.00 66.25 95 GLY A N 1
ATOM 692 C CA . GLY A 1 95 ? 21.685 0.119 -21.622 1.00 66.25 95 GLY A CA 1
ATOM 693 C C . GLY A 1 95 ? 22.072 1.610 -21.650 1.00 66.25 95 GLY A C 1
ATOM 694 O O . GLY A 1 95 ? 21.252 2.507 -21.445 1.00 66.25 95 GLY A O 1
ATOM 695 N N . SER A 1 96 ? 23.348 1.900 -21.934 1.00 59.97 96 SER A N 1
ATOM 696 C CA . SER A 1 96 ? 23.933 3.255 -21.857 1.00 59.97 96 SER A CA 1
ATOM 697 C C . SER A 1 96 ? 23.451 4.241 -22.935 1.00 59.97 96 SER A C 1
ATOM 699 O O . SER A 1 96 ? 23.758 5.435 -22.863 1.00 59.97 96 SER A O 1
ATOM 701 N N . ALA A 1 97 ? 22.676 3.779 -23.923 1.00 60.59 97 ALA A N 1
ATOM 702 C CA . ALA A 1 97 ? 22.162 4.610 -25.012 1.00 60.59 97 ALA A CA 1
ATOM 703 C C . ALA A 1 97 ? 21.124 5.645 -24.533 1.00 60.59 97 ALA A C 1
ATOM 705 O O . ALA A 1 97 ? 21.006 6.723 -25.120 1.00 60.59 97 ALA A O 1
ATOM 706 N N . MET A 1 98 ? 20.414 5.349 -23.437 1.00 56.62 98 MET A N 1
ATOM 707 C CA . MET A 1 98 ? 19.375 6.218 -22.865 1.00 56.62 98 MET A CA 1
ATOM 708 C C . MET A 1 98 ? 19.812 6.966 -21.595 1.00 56.62 98 MET A C 1
ATOM 710 O O . MET A 1 98 ? 19.162 7.938 -21.203 1.00 56.62 98 MET A O 1
ATOM 714 N N . ASP A 1 99 ? 20.951 6.600 -21.002 1.00 56.16 99 ASP A N 1
ATOM 715 C CA . ASP A 1 99 ? 21.446 7.162 -19.733 1.00 56.16 99 ASP A CA 1
ATOM 716 C C . ASP A 1 99 ? 21.743 8.669 -19.805 1.00 56.16 99 ASP A C 1
ATOM 718 O O . ASP A 1 99 ? 21.593 9.400 -18.828 1.00 56.16 99 ASP A O 1
ATOM 722 N N . ARG A 1 100 ? 22.100 9.185 -20.989 1.00 51.22 100 ARG A N 1
ATOM 723 C CA . ARG A 1 100 ? 22.378 10.623 -21.171 1.00 51.22 100 ARG A CA 1
ATOM 724 C C . ARG A 1 100 ? 21.115 11.484 -21.283 1.00 51.22 100 ARG A C 1
ATOM 726 O O . ARG A 1 100 ? 21.212 12.706 -21.155 1.00 51.22 100 ARG A O 1
ATOM 733 N N . ARG A 1 101 ? 19.941 10.882 -21.522 1.00 46.44 101 ARG A N 1
ATOM 734 C CA . ARG A 1 101 ? 18.666 11.603 -21.711 1.00 46.44 101 ARG A CA 1
ATOM 735 C C . ARG A 1 101 ? 17.711 11.530 -20.521 1.00 46.44 101 ARG A C 1
ATOM 737 O O . ARG A 1 101 ? 16.805 12.356 -20.466 1.00 46.44 101 ARG A O 1
ATOM 744 N N . SER A 1 102 ? 17.924 10.666 -19.526 1.00 51.38 102 SER A N 1
ATOM 745 C CA . SER A 1 102 ? 17.000 10.544 -18.383 1.00 51.38 102 SER A CA 1
ATOM 746 C C . SER A 1 102 ? 17.228 11.574 -17.256 1.00 51.38 102 SER A C 1
ATOM 748 O O . SER A 1 102 ? 16.943 11.299 -16.094 1.00 51.38 102 SER A O 1
ATOM 750 N N . ARG A 1 103 ? 17.694 12.795 -17.562 1.00 44.31 103 ARG A N 1
ATOM 751 C CA . ARG A 1 103 ? 17.747 13.905 -16.579 1.00 44.31 103 ARG A CA 1
ATOM 752 C C . ARG A 1 103 ? 16.362 14.496 -16.244 1.00 44.31 103 ARG A C 1
ATOM 754 O O . ARG A 1 103 ? 16.287 15.502 -15.546 1.00 44.31 103 ARG A O 1
ATOM 761 N N . GLY A 1 104 ? 15.284 13.914 -16.774 1.00 48.19 104 GLY A N 1
ATOM 762 C CA . GLY A 1 104 ? 13.956 14.529 -16.801 1.00 48.19 104 GLY A CA 1
ATOM 763 C C . GLY A 1 104 ? 12.931 14.014 -15.794 1.00 48.19 104 GLY A C 1
ATOM 764 O O . GLY A 1 104 ? 11.993 14.748 -15.505 1.00 48.19 104 GLY A O 1
ATOM 765 N N . GLN A 1 105 ? 13.061 12.810 -15.232 1.00 51.75 105 GLN A N 1
ATOM 766 C CA . GLN A 1 105 ? 12.007 12.287 -14.355 1.00 51.75 105 GLN A CA 1
ATOM 767 C C . GLN A 1 105 ? 12.278 12.645 -12.890 1.00 51.75 105 GLN A C 1
ATOM 769 O O . GLN A 1 105 ? 12.569 11.810 -12.049 1.00 51.75 105 GLN A O 1
ATOM 774 N N . ARG A 1 106 ? 12.159 13.942 -12.587 1.00 48.44 106 ARG A N 1
ATOM 775 C CA . ARG A 1 106 ? 11.993 14.474 -11.222 1.00 48.44 106 ARG A CA 1
ATOM 776 C C . ARG A 1 106 ? 10.577 14.206 -10.667 1.00 48.44 106 ARG A C 1
ATOM 778 O O . ARG A 1 106 ? 10.115 14.968 -9.829 1.00 48.44 106 ARG A O 1
ATOM 785 N N . LEU A 1 107 ? 9.851 13.188 -11.146 1.00 47.59 107 LEU A N 1
ATOM 786 C CA . LEU A 1 107 ? 8.499 12.911 -10.639 1.00 47.59 107 LEU A CA 1
ATOM 787 C C . LEU A 1 107 ? 8.543 12.337 -9.216 1.00 47.59 107 LEU A C 1
ATOM 789 O O . LEU A 1 107 ? 7.758 12.758 -8.373 1.00 47.59 107 LEU A O 1
ATOM 793 N N . SER A 1 108 ? 9.516 11.473 -8.920 1.00 51.88 108 SER A N 1
ATOM 794 C CA . SER A 1 108 ? 9.663 10.819 -7.613 1.00 51.88 108 SER A CA 1
ATOM 795 C C . SER A 1 108 ? 10.124 11.780 -6.507 1.00 51.88 108 SER A C 1
ATOM 797 O O . SER A 1 108 ? 9.887 11.531 -5.333 1.00 51.88 108 SER A O 1
ATOM 799 N N . SER A 1 109 ? 10.731 12.926 -6.857 1.00 48.25 109 SER A N 1
ATOM 800 C CA . SER A 1 109 ? 11.196 13.921 -5.874 1.00 48.25 109 SER A CA 1
ATOM 801 C C . SER A 1 109 ? 10.126 14.946 -5.459 1.00 48.25 109 SER A C 1
ATOM 803 O O . SER A 1 109 ? 10.486 15.982 -4.898 1.00 48.25 109 SER A O 1
ATOM 805 N N . LEU A 1 110 ? 8.850 14.747 -5.819 1.00 47.88 110 LEU A N 1
ATOM 806 C CA . LEU A 1 110 ? 7.793 15.766 -5.685 1.00 47.88 110 LEU A CA 1
ATOM 807 C C . LEU A 1 110 ? 6.579 15.359 -4.845 1.00 47.88 110 LEU A C 1
ATOM 809 O O . LEU A 1 110 ? 5.737 16.221 -4.587 1.00 47.88 110 LEU A O 1
ATOM 813 N N . SER A 1 111 ? 6.496 14.127 -4.345 1.00 58.00 111 SER A N 1
ATOM 814 C CA . SER A 1 111 ? 5.516 13.839 -3.299 1.00 58.00 111 SER A CA 1
ATOM 815 C C . SER A 1 111 ? 6.035 14.386 -1.984 1.00 58.00 111 SER A C 1
ATOM 817 O O . SER A 1 111 ? 6.951 13.840 -1.382 1.00 58.00 111 SER A O 1
ATOM 819 N N . ARG A 1 112 ? 5.455 15.502 -1.541 1.00 71.75 112 ARG A N 1
ATOM 820 C CA . ARG A 1 112 ? 5.405 15.803 -0.114 1.00 71.75 112 ARG A CA 1
ATOM 821 C C . ARG A 1 112 ? 4.326 14.883 0.457 1.00 71.75 112 ARG A C 1
ATOM 823 O O . ARG A 1 112 ? 3.160 15.177 0.190 1.00 71.75 112 ARG A O 1
ATOM 830 N N . PRO A 1 113 ? 4.684 13.777 1.136 1.00 79.81 113 PRO A N 1
ATOM 831 C CA . PRO A 1 113 ? 3.684 12.907 1.736 1.00 79.81 113 PRO A CA 1
ATOM 832 C C . PRO A 1 113 ? 2.793 13.744 2.650 1.00 79.81 113 PRO A C 1
ATOM 834 O O . PRO A 1 113 ? 3.277 14.635 3.356 1.00 79.81 113 PRO A O 1
ATOM 837 N N . ALA A 1 114 ? 1.488 13.508 2.581 1.00 83.25 114 ALA A N 1
ATOM 838 C CA . ALA A 1 114 ? 0.527 14.165 3.457 1.00 83.25 114 ALA A CA 1
ATOM 839 C C . ALA A 1 114 ? 0.656 13.662 4.905 1.00 83.25 114 ALA A C 1
ATOM 841 O O . ALA A 1 114 ? 0.259 14.361 5.838 1.00 83.25 114 ALA A O 1
ATOM 842 N N . SER A 1 115 ? 1.192 12.452 5.076 1.00 84.81 115 SER A N 1
ATOM 843 C CA . SER A 1 115 ? 1.446 11.790 6.351 1.00 84.81 115 SER A CA 1
ATOM 844 C C . SER A 1 115 ? 2.917 11.924 6.787 1.00 84.81 115 SER A C 1
ATOM 846 O O . SER A 1 115 ? 3.423 13.034 6.940 1.00 84.81 115 SER A O 1
ATOM 848 N N . ASP A 1 116 ? 3.602 10.803 7.020 1.00 88.12 116 ASP A N 1
ATOM 849 C CA . ASP A 1 116 ? 5.005 10.724 7.419 1.00 88.12 116 ASP A CA 1
ATOM 850 C C . ASP A 1 116 ? 5.863 10.128 6.294 1.00 88.12 116 ASP A C 1
ATOM 852 O O . ASP A 1 116 ? 5.453 9.202 5.590 1.00 88.12 116 ASP A O 1
ATOM 856 N N . ALA A 1 117 ? 7.089 10.632 6.145 1.00 84.62 117 ALA A N 1
ATOM 857 C CA . ALA A 1 117 ? 8.001 10.191 5.091 1.00 84.62 117 ALA A CA 1
ATOM 858 C C . ALA A 1 117 ? 8.374 8.705 5.200 1.00 84.62 117 ALA A C 1
ATOM 860 O O . ALA A 1 117 ? 8.511 8.036 4.176 1.00 84.62 117 ALA A O 1
ATOM 861 N N . ARG A 1 118 ? 8.486 8.157 6.418 1.00 86.44 118 ARG A N 1
ATOM 862 C CA . ARG A 1 118 ? 8.786 6.731 6.607 1.00 86.44 118 ARG A CA 1
ATOM 863 C C . ARG A 1 118 ? 7.593 5.863 6.238 1.00 86.44 118 ARG A C 1
ATOM 865 O O . ARG A 1 118 ? 7.782 4.820 5.623 1.00 86.44 118 ARG A O 1
ATOM 872 N N . ALA A 1 119 ? 6.376 6.291 6.577 1.00 89.19 119 ALA A N 1
ATOM 873 C CA . ALA A 1 119 ? 5.159 5.592 6.165 1.00 89.19 119 ALA A CA 1
ATOM 874 C C . ALA A 1 119 ? 5.054 5.543 4.633 1.00 89.19 119 ALA A C 1
ATOM 876 O O . ALA A 1 119 ? 4.866 4.471 4.061 1.00 89.19 119 ALA A O 1
ATOM 877 N N . PHE A 1 120 ? 5.289 6.677 3.968 1.00 89.50 120 PHE A N 1
ATOM 878 C CA . PHE A 1 120 ? 5.305 6.751 2.509 1.00 89.50 120 PHE A CA 1
ATOM 879 C C . PHE A 1 120 ? 6.355 5.824 1.877 1.00 89.50 120 PHE A C 1
ATOM 881 O O . PHE A 1 120 ? 6.035 5.098 0.937 1.00 89.50 120 PHE A O 1
ATOM 888 N N . ALA A 1 121 ? 7.575 5.786 2.423 1.00 87.06 121 ALA A N 1
ATOM 889 C CA . ALA A 1 121 ? 8.632 4.886 1.955 1.00 87.06 121 ALA A CA 1
ATOM 890 C C . ALA A 1 121 ? 8.241 3.400 2.079 1.00 87.06 121 ALA A C 1
ATOM 892 O O . ALA A 1 121 ? 8.544 2.607 1.191 1.00 87.06 121 ALA A O 1
ATOM 893 N N . LEU A 1 122 ? 7.512 3.009 3.131 1.00 90.50 122 LEU A N 1
ATOM 894 C CA . LEU A 1 122 ? 7.000 1.639 3.278 1.00 90.50 122 LEU A CA 1
ATOM 895 C C . LEU A 1 122 ? 5.915 1.304 2.244 1.00 90.50 122 LEU A C 1
ATOM 897 O O . LEU A 1 122 ? 5.866 0.174 1.756 1.00 90.50 122 LEU A O 1
ATOM 901 N N . PHE A 1 123 ? 5.061 2.266 1.886 1.00 91.88 123 PHE A N 1
ATOM 902 C CA . PHE A 1 123 ? 4.054 2.083 0.834 1.00 91.88 123 PHE A CA 1
ATOM 903 C C . PHE A 1 123 ? 4.718 1.934 -0.537 1.00 91.88 123 PHE A C 1
ATOM 905 O O . PHE A 1 123 ? 4.386 1.020 -1.293 1.00 91.88 123 PHE A O 1
ATOM 912 N N . ALA A 1 124 ? 5.698 2.791 -0.829 1.00 88.00 124 ALA A N 1
ATOM 913 C CA . ALA A 1 124 ? 6.478 2.735 -2.059 1.00 88.00 124 ALA A CA 1
ATOM 914 C C . ALA A 1 124 ? 7.253 1.412 -2.169 1.00 88.00 124 ALA A C 1
ATOM 916 O O . ALA A 1 124 ? 7.154 0.735 -3.191 1.00 88.00 124 ALA A O 1
ATOM 917 N N . LEU A 1 125 ? 7.890 0.959 -1.084 1.00 87.38 125 LEU A N 1
ATOM 918 C CA . LEU A 1 125 ? 8.541 -0.350 -1.016 1.00 87.38 125 LEU A CA 1
ATOM 919 C C . LEU A 1 125 ? 7.567 -1.492 -1.337 1.00 87.38 125 LEU A C 1
ATOM 921 O O . LEU A 1 125 ? 7.879 -2.358 -2.158 1.00 87.38 125 LEU A O 1
ATOM 925 N N . ALA A 1 126 ? 6.386 -1.496 -0.712 1.00 90.69 126 ALA A N 1
ATOM 926 C CA . ALA A 1 126 ? 5.368 -2.515 -0.943 1.00 90.69 126 ALA A CA 1
ATOM 927 C C . ALA A 1 126 ? 4.935 -2.552 -2.418 1.00 90.69 126 ALA A C 1
ATOM 929 O O . ALA A 1 126 ? 4.942 -3.615 -3.037 1.00 90.69 126 ALA A O 1
ATOM 930 N N . ALA A 1 127 ? 4.640 -1.395 -3.015 1.00 88.94 127 ALA A N 1
ATOM 931 C CA . ALA A 1 127 ? 4.261 -1.294 -4.422 1.00 88.94 127 ALA A CA 1
ATOM 932 C C . ALA A 1 127 ? 5.415 -1.622 -5.392 1.00 88.94 127 ALA A C 1
ATOM 934 O O . ALA A 1 127 ? 5.200 -2.223 -6.450 1.00 88.94 127 ALA A O 1
ATOM 935 N N . GLY A 1 128 ? 6.646 -1.246 -5.050 1.00 82.44 128 GLY A N 1
ATOM 936 C CA . GLY A 1 128 ? 7.842 -1.481 -5.856 1.00 82.44 128 GLY A CA 1
ATOM 937 C C . GLY A 1 128 ? 8.205 -2.963 -5.947 1.00 82.44 128 GLY A C 1
ATOM 938 O O . GLY A 1 128 ? 8.511 -3.457 -7.038 1.00 82.44 128 GLY A O 1
ATOM 939 N N . VAL A 1 129 ? 8.102 -3.693 -4.832 1.00 80.69 129 VAL A N 1
ATOM 940 C CA . VAL A 1 129 ? 8.357 -5.142 -4.795 1.00 80.69 129 VAL A CA 1
ATOM 941 C C . VAL A 1 129 ? 7.323 -5.918 -5.603 1.00 80.69 129 VAL A C 1
ATOM 943 O O . VAL A 1 129 ? 7.716 -6.818 -6.345 1.00 80.69 129 VAL A O 1
ATOM 946 N N . MET A 1 130 ? 6.047 -5.520 -5.569 1.00 80.31 130 MET A N 1
ATOM 947 C CA . MET A 1 130 ? 5.008 -6.142 -6.404 1.00 80.31 130 MET A CA 1
ATOM 948 C C . MET A 1 130 ? 5.304 -6.047 -7.905 1.00 80.31 130 MET A C 1
ATOM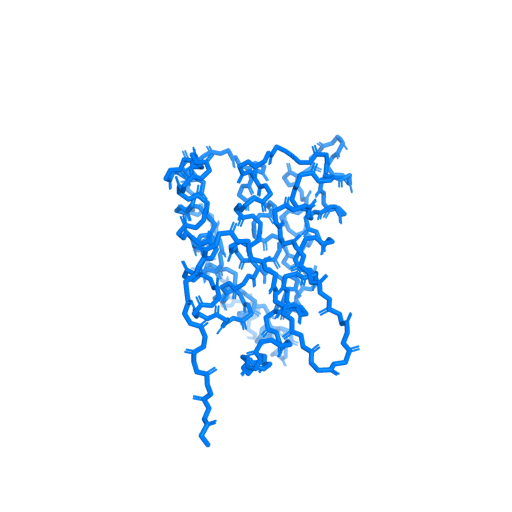 950 O O . MET A 1 130 ? 4.965 -6.950 -8.663 1.00 80.31 130 MET A O 1
ATOM 954 N N . ASN A 1 131 ? 5.987 -4.987 -8.338 1.00 73.12 131 ASN A N 1
ATOM 955 C CA . ASN A 1 131 ? 6.359 -4.787 -9.737 1.00 73.12 131 ASN A CA 1
ATOM 956 C C . ASN A 1 131 ? 7.768 -5.328 -10.087 1.00 73.12 131 ASN A C 1
ATOM 958 O O . ASN A 1 131 ? 8.223 -5.184 -11.227 1.00 73.12 131 ASN A O 1
ATOM 962 N N . GLY A 1 132 ? 8.467 -5.962 -9.136 1.00 67.75 132 GLY A N 1
ATOM 963 C CA . GLY A 1 132 ? 9.721 -6.689 -9.364 1.00 67.75 132 GLY A CA 1
ATOM 964 C C . GLY A 1 132 ? 10.973 -5.826 -9.565 1.00 67.75 132 GLY A C 1
ATOM 965 O O . GLY A 1 132 ? 11.926 -6.281 -10.202 1.00 67.75 132 GLY A O 1
ATOM 966 N N . CYS A 1 133 ? 11.008 -4.586 -9.061 1.00 65.69 133 CYS A N 1
ATOM 967 C CA . CYS A 1 133 ? 12.190 -3.726 -9.183 1.00 65.69 133 CYS A CA 1
ATOM 968 C C . CYS A 1 133 ? 13.047 -3.719 -7.911 1.00 65.69 133 CYS A C 1
ATOM 970 O O . CYS A 1 133 ? 12.704 -3.082 -6.918 1.00 65.69 133 CYS A O 1
ATOM 972 N N . VAL A 1 134 ? 14.214 -4.369 -7.972 1.00 57.00 134 VAL A N 1
ATOM 973 C CA . VAL A 1 134 ? 15.182 -4.412 -6.859 1.00 57.00 134 VAL A CA 1
ATOM 974 C C . VAL A 1 134 ? 15.759 -3.020 -6.552 1.00 57.00 134 VAL A C 1
ATOM 976 O O . VAL A 1 134 ? 15.950 -2.681 -5.391 1.00 57.00 134 VAL A O 1
ATOM 979 N N . ILE A 1 135 ? 15.961 -2.181 -7.576 1.00 54.88 135 ILE A N 1
ATOM 980 C CA . ILE A 1 135 ? 16.584 -0.853 -7.425 1.00 54.88 135 ILE A CA 1
ATOM 981 C C . ILE A 1 135 ? 15.636 0.174 -6.800 1.00 54.88 135 ILE A C 1
ATOM 983 O O . ILE A 1 135 ? 16.068 0.969 -5.970 1.00 54.88 135 ILE A O 1
ATOM 987 N N . CYS A 1 136 ? 14.351 0.169 -7.169 1.00 58.25 136 CYS A N 1
ATOM 988 C CA . CYS A 1 136 ? 13.365 1.034 -6.514 1.00 58.25 136 CYS A CA 1
ATOM 989 C C . CYS A 1 136 ? 13.227 0.661 -5.030 1.00 58.25 136 CYS A C 1
ATOM 991 O O . CYS A 1 136 ? 13.233 1.546 -4.182 1.00 58.25 136 CYS A O 1
ATOM 993 N N . GLY A 1 137 ? 13.254 -0.641 -4.711 1.00 56.97 137 GLY A N 1
ATOM 994 C CA . GLY A 1 137 ? 13.287 -1.105 -3.323 1.00 56.97 137 GLY A CA 1
ATOM 995 C C . GLY A 1 137 ? 14.526 -0.645 -2.541 1.00 56.97 137 GLY A C 1
ATOM 996 O O . GLY A 1 137 ? 14.421 -0.369 -1.353 1.00 56.97 137 GLY A O 1
ATOM 997 N N . ASP A 1 138 ? 15.698 -0.520 -3.171 1.00 54.25 138 ASP A N 1
ATOM 998 C CA . ASP A 1 138 ? 16.900 0.046 -2.532 1.00 54.25 138 ASP A CA 1
ATOM 999 C C . ASP A 1 138 ? 16.798 1.558 -2.282 1.00 54.25 138 ASP A C 1
ATOM 1001 O O . ASP A 1 138 ? 17.282 2.044 -1.260 1.00 54.25 138 ASP A O 1
ATOM 1005 N N . ALA A 1 139 ? 16.175 2.305 -3.198 1.00 56.81 139 ALA A N 1
ATOM 1006 C CA . ALA A 1 139 ? 16.053 3.756 -3.090 1.00 56.81 139 ALA A CA 1
ATOM 1007 C C . ALA A 1 139 ? 15.175 4.171 -1.900 1.00 56.81 139 ALA A C 1
ATOM 1009 O O . ALA A 1 139 ? 15.602 5.009 -1.107 1.00 56.81 139 ALA A O 1
ATOM 1010 N N . ASP A 1 140 ? 14.019 3.527 -1.727 1.00 61.94 140 ASP A N 1
ATOM 1011 C CA . ASP A 1 140 ? 13.084 3.837 -0.635 1.00 61.94 140 ASP A CA 1
ATOM 1012 C C . ASP A 1 140 ? 13.599 3.349 0.734 1.00 61.94 140 ASP A C 1
ATOM 1014 O O . ASP A 1 140 ? 13.250 3.893 1.784 1.00 61.94 140 ASP A O 1
ATOM 1018 N N . ARG A 1 141 ? 14.498 2.353 0.747 1.00 62.34 141 ARG A N 1
ATOM 1019 C CA . ARG A 1 141 ? 15.148 1.863 1.975 1.00 62.34 141 ARG A CA 1
ATOM 1020 C C . ARG A 1 141 ? 16.109 2.855 2.603 1.00 62.34 141 ARG A C 1
ATOM 1022 O O . ARG A 1 141 ? 16.312 2.794 3.813 1.00 62.34 141 ARG A O 1
ATOM 1029 N N . ASN A 1 142 ? 16.652 3.793 1.831 1.00 62.56 142 ASN A N 1
ATOM 1030 C CA . ASN A 1 142 ? 17.500 4.840 2.394 1.00 62.56 142 ASN A CA 1
ATOM 1031 C C . ASN A 1 142 ? 16.722 5.773 3.332 1.00 62.56 142 ASN A C 1
ATOM 1033 O O . ASN A 1 142 ? 17.323 6.323 4.246 1.00 62.56 142 ASN A O 1
ATOM 1037 N N . GLU A 1 143 ? 15.404 5.930 3.182 1.00 65.94 143 GLU A N 1
ATOM 1038 C CA . GLU A 1 143 ? 14.584 6.690 4.136 1.00 65.94 143 GLU A CA 1
ATOM 1039 C C . GLU A 1 143 ? 14.381 5.932 5.475 1.00 65.94 143 GLU A C 1
ATOM 1041 O O . GLU A 1 143 ? 14.113 6.546 6.517 1.00 65.94 143 GLU A O 1
ATOM 1046 N N . LEU A 1 144 ? 14.572 4.606 5.493 1.00 66.38 144 LEU A N 1
ATOM 1047 C CA . LEU A 1 144 ? 14.322 3.704 6.625 1.00 66.38 144 LEU A CA 1
ATOM 1048 C C . LEU A 1 144 ? 15.588 3.484 7.483 1.00 66.38 144 LEU A C 1
ATOM 1050 O O . LEU A 1 144 ? 16.221 2.434 7.451 1.00 66.38 144 LEU A O 1
ATOM 1054 N N . HIS A 1 145 ? 15.952 4.473 8.304 1.00 65.94 145 HIS A N 1
ATOM 1055 C CA . HIS A 1 145 ? 17.079 4.372 9.249 1.00 65.94 145 HIS A CA 1
ATOM 1056 C C . HIS A 1 145 ? 16.679 3.736 10.602 1.00 65.94 145 HIS A C 1
ATOM 1058 O O . HIS A 1 145 ? 15.559 3.932 11.075 1.00 65.94 145 HIS A O 1
ATOM 1064 N N . GLY A 1 146 ? 17.617 3.070 11.295 1.00 67.44 146 GLY A N 1
ATOM 1065 C CA . GLY A 1 146 ? 17.415 2.520 12.651 1.00 67.44 146 GLY A CA 1
ATOM 1066 C C . GLY A 1 146 ? 16.721 1.153 12.645 1.00 67.44 146 GLY A C 1
ATOM 1067 O O . GLY A 1 146 ? 17.164 0.256 11.933 1.00 67.44 146 GLY A O 1
ATOM 1068 N N . ASP A 1 147 ? 15.606 1.002 13.369 1.00 61.12 147 ASP A N 1
ATOM 1069 C CA . ASP A 1 147 ? 14.758 -0.214 13.359 1.00 61.12 147 ASP A CA 1
ATOM 1070 C C . ASP A 1 147 ? 14.033 -0.454 12.012 1.00 61.12 147 ASP A C 1
ATOM 1072 O O . ASP A 1 147 ? 13.163 -1.321 11.894 1.00 61.12 147 ASP A O 1
ATOM 1076 N N . GLY A 1 148 ? 14.405 0.295 10.966 1.00 70.00 148 GLY A N 1
ATOM 1077 C CA . GLY A 1 148 ? 13.820 0.256 9.628 1.00 70.00 148 GLY A CA 1
ATOM 1078 C C . GLY A 1 148 ? 13.741 -1.147 9.030 1.00 70.00 148 GLY A C 1
ATOM 1079 O O . GLY A 1 148 ? 12.744 -1.468 8.397 1.00 70.00 148 GLY A O 1
ATOM 1080 N N . HIS A 1 149 ? 14.706 -2.025 9.315 1.00 75.06 149 HIS A N 1
ATOM 1081 C CA . HIS A 1 149 ? 14.704 -3.403 8.810 1.00 75.06 149 HIS A CA 1
ATOM 1082 C C . HIS A 1 149 ? 13.566 -4.281 9.355 1.00 75.06 149 HIS A C 1
ATOM 1084 O O . HIS A 1 149 ? 13.173 -5.247 8.695 1.00 75.06 149 HIS A O 1
ATOM 1090 N N . ILE A 1 150 ? 13.047 -3.992 10.554 1.00 82.25 150 ILE A N 1
ATOM 1091 C CA . ILE A 1 150 ? 11.910 -4.732 11.125 1.00 82.25 150 ILE A CA 1
ATOM 1092 C C . ILE A 1 150 ? 10.632 -4.320 10.393 1.00 82.25 150 ILE A C 1
ATOM 1094 O O . ILE A 1 150 ? 9.919 -5.178 9.872 1.00 82.25 150 ILE A O 1
ATOM 1098 N N . HIS A 1 151 ? 10.402 -3.011 10.275 1.00 87.44 151 HIS A N 1
ATOM 1099 C CA . HIS A 1 151 ? 9.255 -2.453 9.559 1.00 87.44 151 HIS A CA 1
ATOM 1100 C C . HIS A 1 151 ? 9.282 -2.772 8.060 1.00 87.44 151 HIS A C 1
ATOM 1102 O O . HIS A 1 151 ? 8.241 -3.077 7.489 1.00 87.44 151 HIS A O 1
ATOM 1108 N N . GLU A 1 152 ? 10.462 -2.785 7.438 1.00 86.81 152 GLU A N 1
ATOM 1109 C CA . GLU A 1 152 ? 10.673 -3.216 6.053 1.00 86.81 152 GLU A CA 1
ATOM 1110 C C . GLU A 1 152 ? 10.214 -4.665 5.866 1.00 86.81 152 GLU A C 1
ATOM 1112 O O . GLU A 1 152 ? 9.355 -4.955 5.036 1.00 86.81 152 GLU A O 1
ATOM 1117 N N . ARG A 1 153 ? 10.740 -5.587 6.681 1.00 87.69 153 ARG A N 1
ATOM 1118 C CA . ARG A 1 153 ? 10.398 -7.012 6.593 1.00 87.69 153 ARG A CA 1
ATOM 1119 C C . ARG A 1 153 ? 8.911 -7.253 6.810 1.00 87.69 153 ARG A C 1
ATOM 1121 O O . ARG A 1 153 ? 8.324 -8.119 6.165 1.00 87.69 153 ARG A O 1
ATOM 1128 N N . GLU A 1 154 ? 8.310 -6.510 7.724 1.00 90.81 154 GLU A N 1
ATOM 1129 C CA . GLU A 1 154 ? 6.886 -6.612 7.990 1.00 90.81 154 GLU A CA 1
ATOM 1130 C C . GLU A 1 154 ? 6.038 -6.050 6.851 1.00 90.81 154 GLU A C 1
ATOM 1132 O O . GLU A 1 154 ? 5.080 -6.706 6.444 1.00 90.81 154 GLU A O 1
ATOM 1137 N N . ALA A 1 155 ? 6.412 -4.902 6.283 1.00 91.69 155 ALA A N 1
ATOM 1138 C CA . ALA A 1 155 ? 5.725 -4.340 5.129 1.00 91.69 155 ALA A CA 1
ATOM 1139 C C . ALA A 1 155 ? 5.772 -5.307 3.938 1.00 91.69 155 ALA A C 1
ATOM 1141 O O . ALA A 1 155 ? 4.754 -5.541 3.290 1.00 91.69 155 ALA A O 1
ATOM 1142 N N . LEU A 1 156 ? 6.919 -5.957 3.717 1.00 90.50 156 LEU A N 1
ATOM 1143 C CA . LEU A 1 156 ? 7.070 -7.006 2.709 1.00 90.50 156 LEU A CA 1
ATOM 1144 C C . LEU A 1 156 ? 6.200 -8.232 3.006 1.00 90.50 156 LEU A C 1
ATOM 1146 O O . LEU A 1 156 ? 5.575 -8.766 2.094 1.00 90.50 156 LEU A O 1
ATOM 1150 N N . ARG A 1 157 ? 6.116 -8.670 4.269 1.00 91.06 157 ARG A N 1
ATOM 1151 C CA . ARG A 1 157 ? 5.215 -9.761 4.679 1.00 91.06 157 ARG A CA 1
ATOM 1152 C C . ARG A 1 157 ? 3.751 -9.409 4.413 1.00 91.06 157 ARG A C 1
ATOM 1154 O O . ARG A 1 157 ? 3.005 -10.266 3.953 1.00 91.06 157 ARG A O 1
ATOM 1161 N N . ILE A 1 158 ? 3.324 -8.188 4.728 1.00 92.88 158 ILE A N 1
ATOM 1162 C CA . ILE A 1 158 ? 1.952 -7.740 4.455 1.00 92.88 158 ILE A CA 1
ATOM 1163 C C . ILE A 1 158 ? 1.714 -7.729 2.944 1.00 92.88 158 ILE A C 1
ATOM 1165 O O . ILE A 1 158 ? 0.729 -8.304 2.491 1.00 92.88 158 ILE A O 1
ATOM 1169 N N . ALA A 1 159 ? 2.628 -7.138 2.171 1.00 91.44 159 ALA A N 1
ATOM 1170 C CA . ALA A 1 159 ? 2.504 -7.031 0.722 1.00 91.44 159 ALA A CA 1
ATOM 1171 C C . ALA A 1 159 ? 2.366 -8.401 0.040 1.00 91.44 159 ALA A C 1
ATOM 1173 O O . ALA A 1 159 ? 1.466 -8.578 -0.777 1.00 91.44 159 ALA A O 1
ATOM 1174 N N . THR A 1 160 ? 3.188 -9.388 0.415 1.00 88.62 160 THR A N 1
ATOM 1175 C CA . THR A 1 160 ? 3.112 -10.738 -0.168 1.00 88.62 160 THR A CA 1
ATOM 1176 C C . THR A 1 160 ? 1.814 -11.449 0.192 1.00 88.62 160 THR A C 1
ATOM 1178 O O . THR A 1 160 ? 1.165 -12.002 -0.686 1.00 88.62 160 THR A O 1
ATOM 1181 N N . VAL A 1 161 ? 1.378 -11.399 1.454 1.00 89.12 161 VAL A N 1
ATOM 1182 C CA . VAL A 1 161 ? 0.119 -12.041 1.867 1.00 89.12 161 VAL A CA 1
ATOM 1183 C C . VAL A 1 161 ? -1.089 -11.392 1.188 1.00 89.12 161 VAL A C 1
ATOM 1185 O O . VAL A 1 161 ? -2.008 -12.095 0.779 1.00 89.12 161 VAL A O 1
ATOM 1188 N N . VAL A 1 162 ? -1.093 -10.065 1.050 1.00 88.38 162 VAL A N 1
ATOM 1189 C CA . VAL A 1 162 ? -2.156 -9.316 0.360 1.00 88.38 162 VAL A CA 1
ATOM 1190 C C . VAL A 1 162 ? -2.193 -9.655 -1.126 1.00 88.38 162 VAL A C 1
ATOM 1192 O O . VAL A 1 162 ? -3.278 -9.850 -1.665 1.00 88.38 162 VAL A O 1
ATOM 1195 N N . ALA A 1 163 ? -1.035 -9.753 -1.778 1.00 83.38 163 ALA A N 1
ATOM 1196 C CA . ALA A 1 163 ? -0.946 -10.136 -3.180 1.00 83.38 163 ALA A CA 1
ATOM 1197 C C . ALA A 1 163 ? -1.472 -11.553 -3.425 1.00 83.38 163 ALA A C 1
ATOM 1199 O O . ALA A 1 163 ? -2.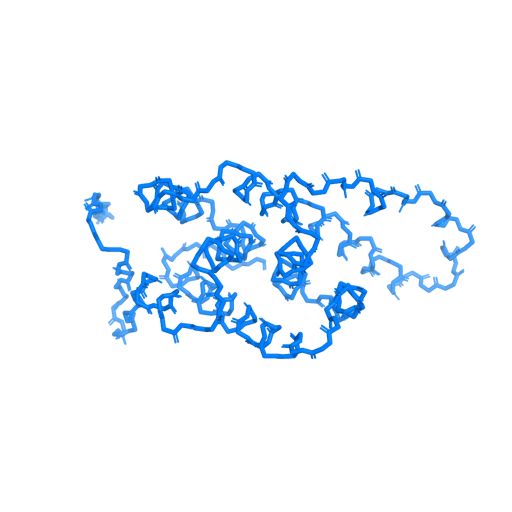325 -11.746 -4.282 1.00 83.38 163 ALA A O 1
ATOM 1200 N N . GLU A 1 164 ? -1.042 -12.522 -2.618 1.00 81.94 164 GLU A N 1
ATOM 1201 C CA . GLU A 1 164 ? -1.531 -13.901 -2.708 1.00 81.94 164 GLU A CA 1
ATOM 1202 C C . GLU A 1 164 ? -3.036 -13.986 -2.428 1.00 81.94 164 GLU A C 1
ATOM 1204 O O . GLU A 1 164 ? -3.763 -14.703 -3.113 1.00 81.94 164 GLU A O 1
ATOM 1209 N N . ALA A 1 165 ? -3.537 -13.222 -1.451 1.00 82.00 165 ALA A N 1
ATOM 1210 C CA . ALA A 1 165 ? -4.967 -13.150 -1.172 1.00 82.00 165 ALA A CA 1
ATOM 1211 C C . ALA A 1 165 ? -5.748 -12.556 -2.357 1.00 82.00 165 ALA A C 1
ATOM 1213 O O . ALA A 1 165 ? -6.825 -13.049 -2.690 1.00 82.00 165 ALA A O 1
ATOM 1214 N N . ALA A 1 166 ? -5.194 -11.540 -3.021 1.00 78.94 166 ALA A N 1
ATOM 1215 C CA . ALA A 1 166 ? -5.778 -10.945 -4.214 1.00 78.94 166 ALA A CA 1
ATOM 1216 C C . ALA A 1 166 ? -5.807 -11.925 -5.401 1.00 78.94 166 ALA A C 1
ATOM 1218 O O . ALA A 1 166 ? -6.870 -12.143 -5.981 1.00 78.94 166 ALA A O 1
ATOM 1219 N N . SER A 1 167 ? -4.690 -12.578 -5.722 1.00 73.69 167 SER A N 1
ATOM 1220 C CA . SER A 1 167 ? -4.633 -13.609 -6.769 1.00 73.69 167 SER A CA 1
ATOM 1221 C C . SER A 1 167 ? -5.609 -14.753 -6.479 1.00 73.69 167 SER A C 1
ATOM 1223 O O . SER A 1 167 ? -6.379 -15.174 -7.345 1.00 73.69 167 SER A O 1
ATOM 1225 N N . ALA A 1 168 ? -5.674 -15.204 -5.222 1.00 69.56 168 ALA A N 1
ATOM 1226 C CA . ALA A 1 168 ? -6.623 -16.226 -4.790 1.00 69.56 168 ALA A CA 1
ATOM 1227 C C . ALA A 1 168 ? -8.085 -15.771 -4.911 1.00 69.56 168 ALA A C 1
ATOM 1229 O O . ALA A 1 168 ? -8.964 -16.594 -5.127 1.00 69.56 168 ALA A O 1
ATOM 1230 N N . ALA A 1 169 ? -8.404 -14.484 -4.819 1.00 65.81 169 ALA A N 1
ATOM 1231 C CA . ALA A 1 169 ? -9.773 -14.007 -5.018 1.00 65.81 169 ALA A CA 1
ATOM 1232 C C . ALA A 1 169 ? -10.226 -14.036 -6.498 1.00 65.81 169 ALA A C 1
ATOM 1234 O O . ALA A 1 169 ? -11.360 -13.669 -6.802 1.00 65.81 169 ALA A O 1
ATOM 1235 N N . GLY A 1 170 ? -9.378 -14.521 -7.416 1.00 60.59 170 GLY A N 1
ATOM 1236 C CA . GLY A 1 170 ? -9.666 -14.587 -8.848 1.00 60.59 170 GLY A CA 1
ATOM 1237 C C . GLY A 1 170 ? -9.373 -13.278 -9.578 1.00 60.59 170 GLY A C 1
ATOM 1238 O O . GLY A 1 170 ? -9.837 -13.094 -10.705 1.00 60.59 170 GLY A O 1
ATOM 1239 N N . PHE A 1 171 ? -8.616 -12.371 -8.953 1.00 56.16 171 PHE A N 1
ATOM 1240 C CA . PHE A 1 171 ? -8.096 -11.197 -9.640 1.00 56.16 171 PHE A CA 1
ATOM 1241 C C . PHE A 1 171 ? -6.907 -11.614 -10.511 1.00 56.16 171 PHE A C 1
ATOM 1243 O O . PHE A 1 171 ? -6.092 -12.426 -10.077 1.00 56.16 171 PHE A O 1
ATOM 1250 N N . PRO A 1 172 ? -6.831 -11.124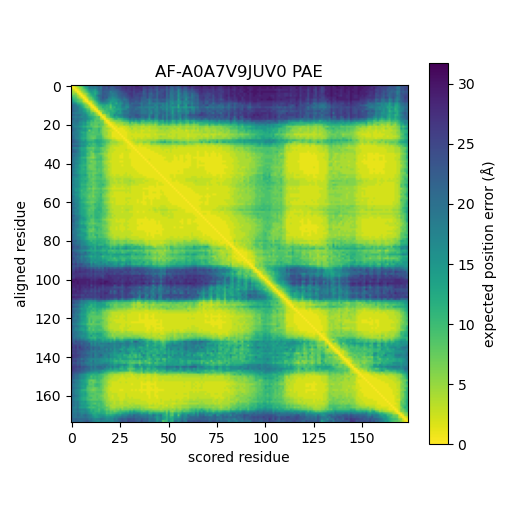 -11.760 1.00 43.75 172 PRO A N 1
ATOM 1251 C CA . PRO A 1 172 ? -5.783 -11.535 -12.681 1.00 43.75 172 PRO A CA 1
ATOM 1252 C C . PRO A 1 172 ? -4.409 -11.174 -12.111 1.00 43.75 172 PRO A C 1
ATOM 1254 O O . PRO A 1 172 ? -4.196 -10.030 -11.709 1.00 43.75 172 PRO A O 1
ATOM 1257 N N . ASP A 1 173 ? -3.494 -12.146 -12.110 1.00 44.38 173 ASP A N 1
ATOM 1258 C CA . ASP A 1 173 ? -2.083 -11.912 -11.805 1.00 44.38 173 ASP A CA 1
ATOM 1259 C C . ASP A 1 173 ? -1.517 -10.808 -12.733 1.00 44.38 173 ASP A C 1
ATOM 1261 O O . ASP A 1 173 ? -1.909 -10.7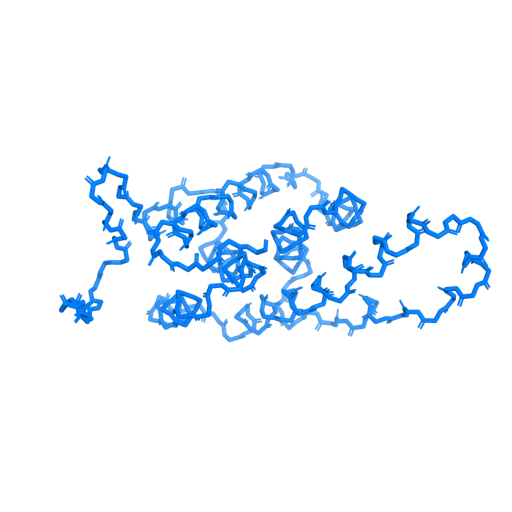43 -13.907 1.00 44.38 173 ASP A O 1
ATOM 1265 N N . PRO A 1 174 ? -0.644 -9.915 -12.229 1.00 48.12 174 PRO A N 1
ATOM 1266 C CA . PRO A 1 174 ? -0.157 -8.744 -12.965 1.00 48.12 174 PRO A CA 1
ATOM 1267 C C . PRO A 1 174 ? 0.679 -9.041 -14.220 1.00 48.12 174 PRO A C 1
ATOM 1269 O O . PRO A 1 174 ? 1.421 -10.050 -14.254 1.00 48.12 174 PRO A O 1
#

Nearest PDB structures (foldseek):
  1lw1-assembly1_A  TM=9.048E-01  e=1.814E-04  Mycobacterium tuberculosis H37Rv
  1me5-assembly1_C  TM=8.934E-01  e=4.441E-04  Mycobacterium tuberculosis
  1me5-assembly1_B  TM=8.692E-01  e=6.611E-04  Mycobacterium tuberculosis
  7uwd-assembly1_i  TM=1.918E-01  e=6.543E+00  Citrus x limon

pLDDT: mean 74.43, std 18.44, range [28.67, 95.94]